Protein AF-A0A6B3IDP8-F1 (afdb_monomer)

Structure (mmCIF, N/CA/C/O backbone):
data_AF-A0A6B3IDP8-F1
#
_entry.id   AF-A0A6B3IDP8-F1
#
loop_
_atom_site.group_PDB
_atom_site.id
_atom_site.type_symbol
_atom_site.label_atom_id
_atom_site.label_alt_id
_atom_site.label_comp_id
_atom_site.label_asym_id
_atom_site.label_entity_id
_atom_site.label_seq_id
_atom_site.pdbx_PDB_ins_code
_atom_site.Cartn_x
_atom_site.Cartn_y
_atom_site.Cartn_z
_atom_site.occupancy
_atom_site.B_iso_or_equiv
_atom_site.auth_seq_id
_atom_site.auth_comp_id
_atom_site.auth_asym_id
_atom_site.auth_atom_id
_atom_site.pdbx_PDB_model_num
ATOM 1 N N . GLN A 1 1 ? -15.099 1.887 11.305 1.00 82.56 1 GLN A N 1
ATOM 2 C CA . GLN A 1 1 ? -13.640 1.649 11.287 1.00 82.56 1 GLN A CA 1
ATOM 3 C C . GLN A 1 1 ? -13.262 1.304 9.854 1.00 82.56 1 GLN A C 1
ATOM 5 O O . GLN A 1 1 ? -14.059 0.630 9.212 1.00 82.56 1 GLN A O 1
ATOM 10 N N . ILE A 1 2 ? -12.144 1.820 9.341 1.00 94.25 2 ILE A N 1
ATOM 11 C CA . ILE A 1 2 ? -11.685 1.592 7.959 1.00 94.25 2 ILE A CA 1
ATOM 12 C C . ILE A 1 2 ? -10.534 0.573 8.029 1.00 94.25 2 ILE A C 1
ATOM 14 O O . ILE A 1 2 ? -9.480 0.935 8.551 1.00 94.25 2 ILE A O 1
ATOM 18 N N . PRO A 1 3 ? -10.739 -0.686 7.594 1.00 93.38 3 PRO A N 1
ATOM 19 C CA . PRO A 1 3 ? -9.737 -1.748 7.729 1.00 93.38 3 PRO A CA 1
ATOM 20 C C . PRO A 1 3 ? -8.741 -1.810 6.560 1.00 93.38 3 PRO A C 1
ATOM 22 O O . PRO A 1 3 ? -7.737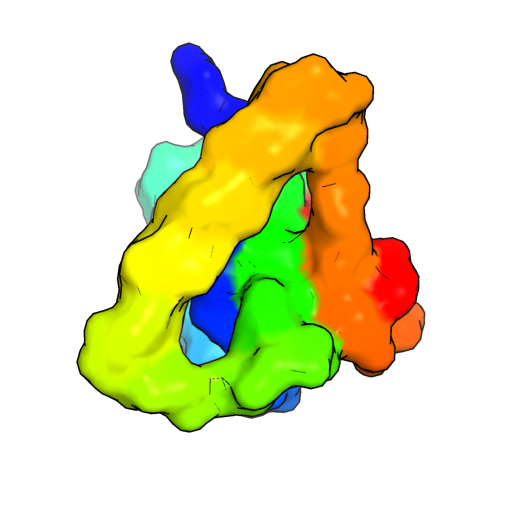 -2.505 6.663 1.00 93.38 3 PRO A O 1
ATOM 25 N N . TYR A 1 4 ? -9.030 -1.115 5.456 1.00 97.06 4 TYR A N 1
ATOM 26 C CA . TYR A 1 4 ? -8.262 -1.188 4.218 1.00 97.06 4 TYR A CA 1
ATOM 27 C C . TYR A 1 4 ? -8.232 0.165 3.496 1.00 97.06 4 TYR A C 1
ATOM 29 O O . TYR A 1 4 ? -9.241 0.880 3.476 1.00 97.06 4 TYR A O 1
ATOM 37 N N . VAL A 1 5 ? -7.098 0.485 2.871 1.00 96.56 5 VAL A N 1
ATOM 38 C CA . VAL A 1 5 ? -6.917 1.621 1.959 1.00 96.56 5 VAL A CA 1
ATOM 39 C C . VAL A 1 5 ? -6.261 1.139 0.663 1.00 96.56 5 VAL A C 1
ATOM 41 O O . VAL A 1 5 ? -5.246 0.457 0.683 1.00 96.56 5 VAL A O 1
ATOM 44 N N . ASN A 1 6 ? -6.814 1.545 -0.480 1.00 95.62 6 ASN A N 1
ATOM 45 C CA . ASN A 1 6 ? -6.104 1.459 -1.755 1.00 95.62 6 ASN A CA 1
ATOM 46 C C . ASN A 1 6 ? -5.074 2.597 -1.815 1.00 95.62 6 ASN A C 1
ATOM 48 O O . ASN A 1 6 ? -5.465 3.752 -2.011 1.00 95.62 6 ASN A O 1
ATOM 52 N N . GLY A 1 7 ? -3.802 2.268 -1.603 1.00 93.81 7 GLY A N 1
ATOM 53 C CA . GLY A 1 7 ? 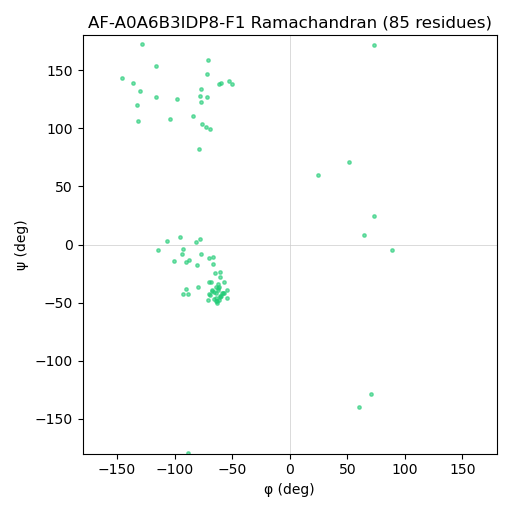-2.688 3.209 -1.517 1.00 93.81 7 GLY A CA 1
ATOM 54 C C . GLY A 1 7 ? -2.029 3.524 -2.859 1.00 93.81 7 GLY A C 1
ATOM 55 O O . GLY A 1 7 ? -2.443 3.026 -3.909 1.00 93.81 7 GLY A O 1
ATOM 56 N N . GLY A 1 8 ? -1.002 4.372 -2.801 1.00 87.06 8 GLY A N 1
ATOM 57 C CA . GLY A 1 8 ? -0.167 4.74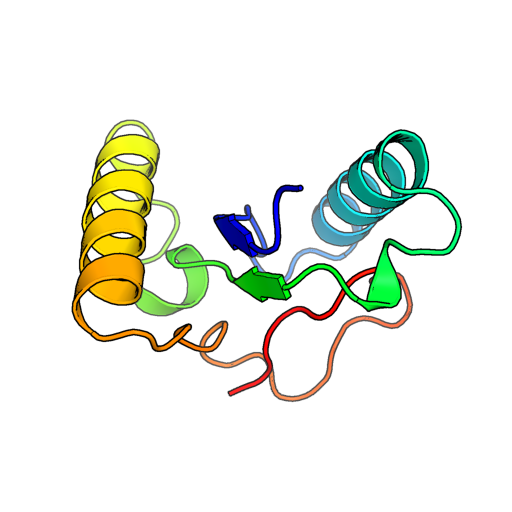2 -3.950 1.00 87.06 8 GLY A CA 1
ATOM 58 C C . GLY A 1 8 ? 1.013 3.791 -4.154 1.00 87.06 8 GLY A C 1
ATOM 59 O O . GLY A 1 8 ? 1.268 3.374 -5.276 1.00 87.06 8 GLY A O 1
ATOM 60 N N . GLY A 1 9 ? 1.693 3.391 -3.069 1.00 75.12 9 GLY A N 1
ATOM 61 C CA . GLY A 1 9 ? 2.694 2.310 -3.006 1.00 75.12 9 GLY A CA 1
ATOM 62 C C . GLY A 1 9 ? 3.429 1.938 -4.306 1.00 75.12 9 GLY A C 1
ATOM 63 O O . GLY A 1 9 ? 3.343 0.796 -4.740 1.00 75.12 9 GLY A O 1
ATOM 64 N N . GLU A 1 10 ? 4.152 2.874 -4.928 1.00 79.12 10 GLU A N 1
ATOM 65 C CA . GLU A 1 10 ? 4.832 2.660 -6.223 1.00 79.12 10 GLU A CA 1
ATOM 66 C C . GLU A 1 10 ? 6.315 2.244 -6.094 1.00 79.12 10 GLU A C 1
ATOM 68 O O . GLU A 1 10 ? 7.043 2.157 -7.080 1.00 79.12 10 GLU A O 1
ATOM 73 N N . GLY A 1 11 ? 6.783 1.987 -4.866 1.00 81.88 11 GLY A N 1
ATOM 74 C CA . GLY A 1 11 ? 8.152 1.541 -4.570 1.00 81.88 11 GLY A CA 1
ATOM 75 C C . GLY A 1 11 ? 9.175 2.662 -4.341 1.00 81.88 11 GLY A C 1
ATOM 76 O O . GLY A 1 11 ? 10.309 2.389 -3.946 1.00 81.88 11 GLY A O 1
ATOM 77 N N . ASP A 1 12 ? 8.791 3.927 -4.517 1.00 89.25 12 ASP A N 1
ATOM 78 C CA . ASP A 1 12 ? 9.643 5.071 -4.190 1.00 89.25 12 ASP A CA 1
ATOM 79 C C . ASP A 1 12 ? 9.687 5.344 -2.672 1.00 89.25 12 ASP A C 1
ATOM 81 O O . ASP A 1 12 ? 8.669 5.380 -1.967 1.00 89.25 12 ASP A O 1
ATOM 85 N N . ALA A 1 13 ? 10.895 5.557 -2.146 1.00 88.62 13 ALA A N 1
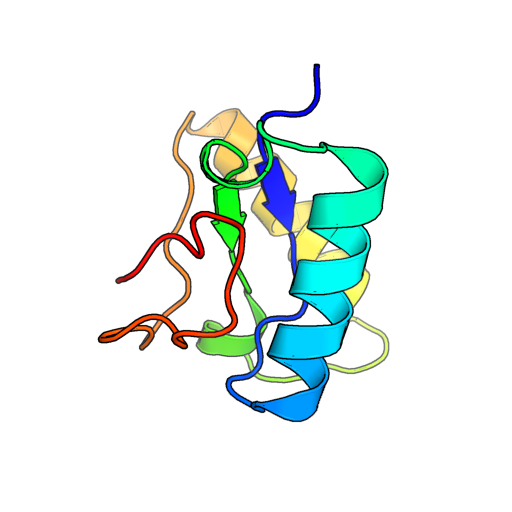ATOM 86 C CA . ALA A 1 13 ? 11.124 5.712 -0.711 1.00 88.62 13 ALA A CA 1
ATOM 87 C C . ALA A 1 13 ? 10.575 7.030 -0.135 1.00 88.62 13 ALA A C 1
ATOM 89 O O . ALA A 1 13 ? 10.175 7.067 1.036 1.00 88.62 13 ALA A O 1
ATOM 90 N N . LEU A 1 14 ? 10.563 8.115 -0.918 1.00 92.88 14 LEU A N 1
ATOM 91 C CA . LEU A 1 14 ? 10.014 9.401 -0.496 1.00 92.88 14 LEU A CA 1
ATOM 92 C C . LEU A 1 14 ? 8.490 9.315 -0.415 1.00 92.88 14 LEU A C 1
ATOM 94 O O . LEU A 1 14 ? 7.921 9.692 0.612 1.00 92.88 14 LEU A O 1
ATOM 98 N N . PHE A 1 15 ? 7.840 8.769 -1.443 1.00 91.94 15 PHE A N 1
ATOM 99 C CA . PHE A 1 15 ? 6.386 8.610 -1.451 1.00 91.94 15 PHE A CA 1
ATOM 100 C C . PHE A 1 15 ? 5.907 7.648 -0.364 1.00 91.94 15 PHE A C 1
ATOM 102 O O . PHE A 1 15 ? 4.993 7.995 0.386 1.00 91.94 15 PHE A O 1
ATOM 109 N N . THR A 1 16 ? 6.604 6.524 -0.160 1.00 92.88 16 THR A N 1
ATOM 110 C CA . THR A 1 16 ? 6.293 5.590 0.939 1.00 92.88 16 THR A CA 1
ATOM 111 C C . THR A 1 16 ? 6.349 6.288 2.299 1.00 92.88 16 THR A C 1
ATOM 113 O O . THR A 1 16 ? 5.476 6.086 3.142 1.00 92.88 16 THR A O 1
ATOM 116 N N . ARG A 1 17 ? 7.346 7.155 2.529 1.00 95.06 17 ARG A N 1
ATOM 117 C CA . ARG A 1 17 ? 7.455 7.925 3.778 1.00 95.06 17 ARG A CA 1
ATOM 118 C C . ARG A 1 17 ? 6.305 8.920 3.944 1.00 95.06 17 ARG A C 1
ATOM 120 O O . ARG A 1 17 ? 5.808 9.081 5.057 1.00 95.06 17 ARG A O 1
ATOM 127 N N . ILE A 1 18 ? 5.901 9.601 2.872 1.00 95.88 18 ILE A N 1
ATOM 128 C CA . ILE A 1 18 ? 4.786 10.559 2.900 1.00 95.88 18 ILE A CA 1
ATOM 129 C C . ILE A 1 18 ? 3.481 9.838 3.251 1.00 95.88 18 ILE A C 1
ATOM 131 O O . ILE A 1 18 ? 2.795 10.258 4.184 1.00 95.88 18 ILE A O 1
ATOM 135 N N . GLU A 1 19 ? 3.175 8.736 2.566 1.00 95.69 19 GLU A N 1
ATOM 136 C CA . GLU A 1 19 ? 1.977 7.927 2.815 1.00 95.69 19 GLU A CA 1
ATOM 137 C C . GLU A 1 19 ? 1.976 7.368 4.243 1.00 95.69 19 GLU A C 1
ATOM 139 O O . GLU A 1 19 ? 1.002 7.518 4.977 1.00 95.69 19 GLU A O 1
ATOM 144 N N . SER A 1 20 ? 3.115 6.845 4.698 1.00 95.25 20 SER A N 1
ATOM 145 C CA . SER A 1 20 ? 3.279 6.308 6.054 1.00 95.25 20 SER A CA 1
ATOM 146 C C . SER A 1 20 ? 3.085 7.361 7.143 1.00 95.25 20 SER A C 1
ATOM 148 O O . SER A 1 20 ? 2.460 7.095 8.172 1.00 95.25 20 SER A O 1
ATOM 150 N N . ASN A 1 21 ? 3.577 8.582 6.929 1.00 96.06 21 ASN A N 1
ATOM 151 C CA . ASN A 1 21 ? 3.349 9.687 7.856 1.00 96.06 21 ASN A CA 1
ATOM 152 C C . ASN A 1 21 ? 1.875 10.110 7.873 1.00 96.06 21 ASN A C 1
ATOM 154 O O . ASN A 1 21 ? 1.337 10.379 8.946 1.00 96.06 21 ASN A O 1
ATOM 158 N N . ALA A 1 22 ? 1.216 10.147 6.711 1.00 96.44 22 ALA A N 1
ATOM 159 C CA . ALA A 1 22 ? -0.204 10.473 6.612 1.00 96.44 22 ALA A CA 1
ATOM 160 C C . ALA A 1 22 ? -1.069 9.425 7.328 1.00 96.44 22 ALA A C 1
ATOM 162 O O . ALA A 1 22 ? -1.922 9.777 8.145 1.00 96.44 22 ALA A O 1
ATOM 163 N N . VAL A 1 23 ? -0.793 8.139 7.101 1.00 95.94 23 VAL A N 1
ATOM 164 C CA . VAL A 1 23 ? -1.467 7.033 7.789 1.00 95.94 23 VAL A CA 1
ATOM 165 C C . VAL A 1 23 ? -1.215 7.100 9.295 1.00 95.94 23 VAL A C 1
ATOM 167 O O . VAL A 1 23 ? -2.167 7.058 10.069 1.00 95.94 23 VAL A O 1
ATOM 170 N N . ARG A 1 24 ? 0.034 7.291 9.738 1.00 95.81 24 ARG A N 1
ATOM 171 C CA . ARG A 1 24 ? 0.375 7.418 11.167 1.00 95.81 24 ARG A CA 1
ATOM 172 C C . ARG A 1 24 ? -0.316 8.620 11.820 1.00 95.81 24 ARG A C 1
ATOM 174 O O . ARG A 1 24 ? -0.740 8.510 12.966 1.00 95.81 24 ARG A O 1
ATOM 181 N N . ALA A 1 25 ? -0.474 9.740 11.114 1.00 97.25 25 ALA A N 1
ATOM 182 C CA . ALA A 1 25 ? -1.179 10.917 11.626 1.00 97.25 25 ALA A CA 1
ATOM 183 C C . ALA A 1 25 ? -2.692 10.688 11.801 1.00 97.25 25 ALA A C 1
ATOM 185 O O . ALA A 1 25 ? -3.292 11.261 12.707 1.00 97.25 25 ALA A O 1
ATOM 186 N N . LEU A 1 26 ? -3.302 9.853 10.953 1.00 95.62 26 LEU A N 1
ATOM 187 C CA . LEU A 1 26 ? -4.741 9.569 10.966 1.00 95.62 26 LEU A CA 1
ATOM 188 C C . LEU A 1 26 ? -5.117 8.374 11.865 1.00 95.62 26 LEU A C 1
ATOM 190 O O . LEU A 1 26 ? -6.137 8.427 12.548 1.00 95.62 26 LEU A O 1
ATOM 194 N N . TRP A 1 27 ? -4.301 7.315 11.888 1.00 95.06 27 TRP A N 1
ATOM 195 C CA . TRP A 1 27 ? -4.548 6.079 12.652 1.00 95.06 27 TRP A CA 1
ATOM 196 C C . TRP A 1 27 ? -3.777 5.991 13.976 1.00 95.06 27 TRP A C 1
ATOM 198 O O . TRP A 1 27 ? -4.096 5.144 14.813 1.00 95.06 27 TRP A O 1
ATOM 208 N N . GLY A 1 28 ? -2.767 6.836 14.192 1.00 94.50 28 GLY A N 1
ATOM 209 C CA . GLY A 1 28 ? -1.919 6.773 15.382 1.00 94.50 28 GLY A CA 1
ATOM 210 C C . GLY A 1 28 ? -1.185 5.434 15.498 1.00 94.50 28 GLY A C 1
ATOM 211 O O . GLY A 1 28 ? -0.718 4.867 14.507 1.00 94.50 28 GLY A O 1
ATOM 212 N N . GLU A 1 29 ? -1.089 4.908 16.718 1.00 91.62 29 GLU A N 1
ATOM 213 C CA . GLU A 1 29 ? -0.412 3.634 17.015 1.00 91.62 29 GLU A CA 1
ATOM 214 C C . GLU A 1 29 ? -1.038 2.428 16.298 1.00 91.62 29 GLU A C 1
ATOM 216 O O . GLU A 1 29 ? -0.340 1.464 16.011 1.00 91.62 29 GLU A O 1
ATOM 221 N N . ASN A 1 30 ? -2.315 2.506 15.913 1.00 92.50 30 ASN A N 1
ATOM 222 C CA . ASN A 1 30 ? -3.006 1.422 15.207 1.00 92.50 30 ASN A CA 1
ATOM 223 C C . AS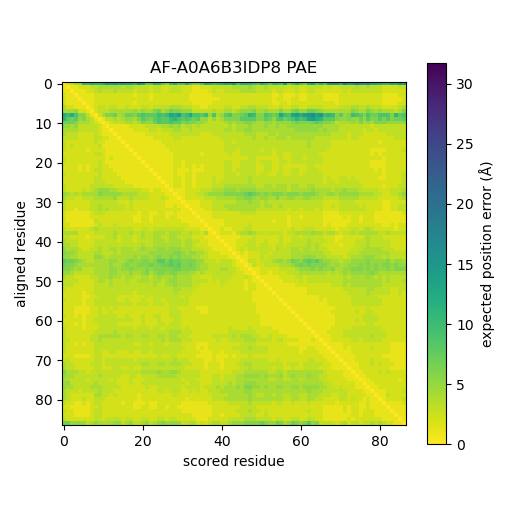N A 1 30 ? -2.719 1.382 13.697 1.00 92.50 30 ASN A C 1
ATOM 225 O O . ASN A 1 30 ? -3.300 0.557 12.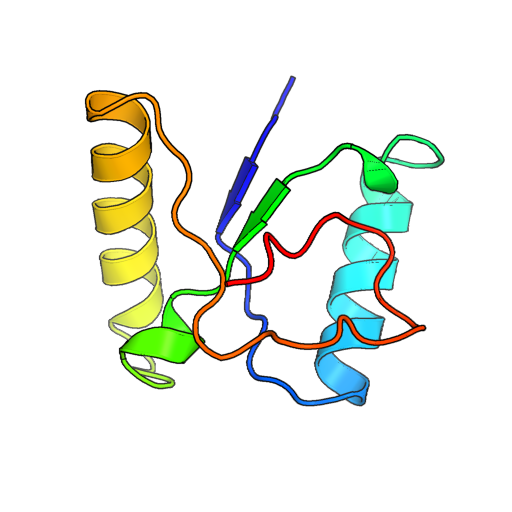995 1.00 92.50 30 ASN A O 1
ATOM 229 N N . SER A 1 31 ? -1.861 2.266 13.181 1.00 95.56 31 SER A N 1
ATOM 230 C CA . SER A 1 31 ? -1.511 2.303 11.751 1.00 95.56 31 SER A CA 1
ATOM 231 C C . SER A 1 31 ? -0.938 0.983 11.237 1.00 95.56 31 SER A C 1
ATOM 233 O O . SER A 1 31 ? -1.235 0.608 10.112 1.00 95.56 31 SER A O 1
ATOM 235 N N . GLU A 1 32 ? -0.222 0.235 12.076 1.00 94.38 32 GLU A N 1
ATOM 236 C CA . GLU A 1 32 ? 0.380 -1.061 11.721 1.00 94.38 32 GLU A CA 1
ATOM 237 C C . GLU A 1 32 ? -0.658 -2.159 11.446 1.00 94.38 32 GLU A C 1
ATOM 239 O O . GLU A 1 32 ? -0.334 -3.170 10.838 1.00 94.38 32 GLU A O 1
ATOM 244 N N . GLN A 1 33 ? -1.909 -1.961 11.874 1.00 94.75 33 GLN A N 1
ATOM 245 C CA . GLN A 1 33 ? -3.020 -2.879 11.603 1.00 94.75 33 GLN A CA 1
ATOM 246 C C . GLN A 1 33 ? -3.810 -2.491 10.345 1.00 94.75 33 GLN A C 1
ATOM 248 O O . GLN A 1 33 ? -4.714 -3.224 9.944 1.00 94.75 33 GLN A O 1
ATOM 253 N N . LEU A 1 34 ? -3.536 -1.321 9.756 1.00 97.06 34 LEU A N 1
ATOM 254 C CA . LEU A 1 34 ? -4.197 -0.893 8.531 1.00 97.06 34 LEU A CA 1
ATOM 255 C C . LEU A 1 34 ? -3.584 -1.638 7.347 1.00 97.06 34 LEU A C 1
ATOM 257 O O . LEU A 1 34 ? -2.386 -1.519 7.098 1.00 97.06 34 LEU A O 1
ATOM 261 N N . LEU A 1 35 ? -4.429 -2.343 6.598 1.00 97.12 35 LEU A N 1
ATOM 262 C CA . LEU A 1 35 ? -4.035 -2.942 5.330 1.00 97.12 35 LEU A CA 1
ATOM 263 C C . LEU A 1 35 ? -4.003 -1.861 4.251 1.00 97.12 35 LEU A C 1
ATOM 265 O O . LEU A 1 35 ? -4.989 -1.143 4.051 1.00 97.12 35 LEU A O 1
ATOM 269 N N . VAL A 1 36 ? -2.895 -1.763 3.531 1.00 96.31 36 VAL A N 1
ATOM 270 C CA . VAL A 1 36 ? -2.751 -0.865 2.388 1.00 96.31 36 VAL A CA 1
ATOM 271 C C . VAL A 1 36 ? -2.130 -1.643 1.243 1.00 96.31 36 VAL A C 1
ATOM 273 O O . VAL A 1 36 ? -1.017 -2.126 1.379 1.00 96.31 36 VAL A O 1
ATOM 276 N N . SER A 1 37 ? -2.815 -1.751 0.107 1.00 95.81 37 SER A N 1
ATOM 277 C CA . SER A 1 37 ? -2.212 -2.318 -1.105 1.00 95.81 37 SER A CA 1
ATOM 278 C C . SER A 1 37 ? -2.123 -1.276 -2.215 1.00 95.81 37 SER A C 1
ATOM 280 O O . SER A 1 37 ? -2.933 -0.345 -2.243 1.00 95.81 37 SER A O 1
ATOM 282 N N . SER A 1 38 ? -1.162 -1.432 -3.131 1.00 94.00 38 SER A N 1
ATOM 283 C CA . SER A 1 38 ? -1.088 -0.626 -4.357 1.00 94.00 38 SER A CA 1
ATOM 284 C C . SER A 1 38 ? -1.252 -1.458 -5.623 1.00 94.00 38 SER A C 1
ATOM 286 O O . SER A 1 38 ? -0.536 -2.421 -5.893 1.00 94.00 38 SER A O 1
ATOM 288 N N . GLN A 1 39 ? -2.193 -1.012 -6.447 1.00 90.12 39 GLN A N 1
ATOM 289 C CA . GLN A 1 39 ? -2.610 -1.676 -7.672 1.00 90.12 39 GLN A CA 1
ATOM 290 C C . GLN A 1 39 ? -1.761 -1.177 -8.848 1.00 90.12 39 GLN A C 1
ATOM 292 O O . GLN A 1 39 ? -1.687 -1.820 -9.897 1.00 90.12 39 GLN A O 1
ATOM 297 N N . GLU A 1 40 ? -1.054 -0.063 -8.646 1.00 91.62 40 GLU A N 1
ATOM 298 C CA . GLU A 1 40 ? -0.002 0.426 -9.534 1.00 91.62 40 GLU A CA 1
ATOM 299 C C . GLU A 1 40 ? 1.136 -0.588 -9.648 1.00 91.62 40 GLU A C 1
ATOM 301 O O . GLU A 1 40 ? 1.761 -0.692 -10.698 1.00 91.62 40 GLU A O 1
ATOM 306 N N . ALA A 1 41 ? 1.344 -1.411 -8.620 1.00 91.25 41 ALA A N 1
ATOM 307 C CA . ALA A 1 41 ? 2.333 -2.477 -8.650 1.00 91.25 41 ALA A CA 1
ATOM 308 C C . ALA A 1 41 ? 2.018 -3.579 -9.688 1.00 91.25 41 ALA A C 1
ATOM 310 O O . ALA A 1 41 ? 2.927 -4.242 -10.185 1.00 91.25 41 ALA A O 1
ATOM 311 N N . CYS A 1 42 ? 0.742 -3.745 -10.061 1.00 90.94 42 CYS A N 1
ATOM 312 C CA . CYS A 1 42 ? 0.304 -4.668 -11.114 1.00 90.94 42 CYS A CA 1
ATOM 313 C C . CYS A 1 42 ? 0.215 -3.996 -12.490 1.00 90.94 42 CYS A C 1
ATOM 315 O O . CYS A 1 42 ? 0.575 -4.595 -13.503 1.00 90.94 42 CYS A O 1
ATOM 317 N N . PHE A 1 43 ? -0.330 -2.776 -12.539 1.00 89.88 43 PHE A N 1
ATOM 318 C CA . PHE A 1 43 ? -0.773 -2.138 -13.788 1.00 89.88 43 PHE A CA 1
ATOM 319 C C . PHE A 1 43 ? 0.032 -0.890 -14.178 1.00 89.88 43 PHE A C 1
ATOM 321 O O . PHE A 1 43 ? -0.183 -0.333 -15.255 1.00 89.88 43 PHE A O 1
ATOM 328 N N . GLY A 1 44 ? 0.956 -0.453 -13.324 1.00 88.69 44 GLY A N 1
ATOM 329 C CA . GLY A 1 44 ? 1.679 0.808 -13.446 1.00 88.69 44 GLY A CA 1
ATOM 330 C C . GLY A 1 44 ? 0.823 2.038 -13.126 1.00 88.69 44 GLY A C 1
ATOM 331 O O . GLY A 1 44 ? -0.405 1.968 -12.989 1.00 88.69 44 GLY A O 1
ATOM 332 N N . HIS A 1 45 ? 1.484 3.197 -13.053 1.00 90.06 45 HIS A N 1
ATOM 333 C CA . HIS A 1 45 ? 0.810 4.473 -12.836 1.00 90.06 45 HIS A CA 1
ATOM 334 C C . HIS A 1 45 ? -0.014 4.866 -14.064 1.00 90.06 45 HIS A C 1
ATOM 336 O O . HIS A 1 45 ? 0.492 5.392 -15.058 1.00 90.06 45 HIS A O 1
ATOM 342 N N . SER A 1 46 ? -1.318 4.603 -14.000 1.00 88.19 46 SER A N 1
ATOM 343 C CA . SER A 1 46 ? -2.223 4.834 -15.129 1.00 88.19 46 SER A CA 1
ATOM 344 C C . SER A 1 46 ? -2.590 6.313 -15.320 1.00 88.19 46 SER A C 1
ATOM 346 O O . SER A 1 46 ? -3.211 6.659 -16.322 1.00 88.19 46 SER A O 1
ATOM 348 N N . GLY A 1 47 ? -2.223 7.207 -14.393 1.00 89.75 47 GLY A N 1
ATOM 349 C CA . GLY A 1 47 ? -2.616 8.616 -14.423 1.00 89.75 47 GLY A CA 1
ATOM 350 C C . GLY A 1 47 ? -4.108 8.794 -14.129 1.00 89.75 47 GLY A C 1
ATOM 351 O O . GLY A 1 47 ? -4.620 8.268 -13.145 1.00 89.75 47 GLY A O 1
ATOM 352 N N . ALA A 1 48 ? -4.838 9.523 -14.979 1.00 90.12 48 ALA A N 1
ATOM 353 C CA . ALA A 1 48 ? -6.245 9.866 -14.725 1.00 90.12 48 ALA A CA 1
ATOM 354 C C . ALA A 1 48 ? -7.183 8.663 -14.432 1.00 90.12 48 ALA A C 1
ATOM 356 O O . ALA A 1 48 ? -8.030 8.785 -13.546 1.00 90.12 48 ALA A O 1
ATOM 357 N N . PRO A 1 49 ? -7.057 7.493 -15.094 1.00 91.62 49 PRO A N 1
ATOM 358 C CA . PRO A 1 49 ? -7.859 6.305 -14.788 1.00 91.62 49 PRO A CA 1
ATOM 359 C C . PRO A 1 49 ? -7.544 5.608 -13.458 1.00 91.62 49 PRO A C 1
ATOM 361 O O . PRO A 1 49 ? -8.321 4.743 -13.053 1.00 91.62 49 PRO A O 1
ATOM 364 N N . LEU A 1 50 ? -6.441 5.945 -12.781 1.00 90.69 50 LEU A N 1
ATOM 365 C CA . LEU A 1 50 ? -5.964 5.222 -11.598 1.00 90.69 50 LEU A CA 1
ATOM 366 C C . LEU A 1 50 ? -7.040 5.098 -10.509 1.00 90.69 50 LEU A C 1
ATOM 368 O O . LEU A 1 50 ? -7.287 4.004 -10.004 1.00 90.69 50 LEU A O 1
ATOM 372 N N . GLY A 1 51 ? -7.739 6.193 -10.199 1.00 90.50 51 GLY A N 1
ATOM 373 C CA . GLY A 1 51 ? -8.795 6.183 -9.184 1.00 90.50 51 GLY A CA 1
ATOM 374 C C . GLY A 1 51 ? -9.968 5.260 -9.540 1.00 90.50 51 GLY A C 1
ATOM 375 O O . GLY A 1 51 ? -10.532 4.611 -8.657 1.00 90.50 51 GLY A O 1
ATOM 376 N N . ASN A 1 52 ? -10.304 5.135 -10.829 1.00 94.25 52 ASN A N 1
ATOM 377 C CA . ASN A 1 52 ? -11.374 4.243 -11.284 1.00 94.25 52 ASN A CA 1
ATOM 378 C C . ASN A 1 52 ? -10.967 2.773 -11.125 1.00 94.25 52 ASN A C 1
ATOM 380 O O . ASN A 1 52 ? -11.769 1.965 -10.659 1.00 94.25 52 ASN A O 1
ATOM 384 N N . LEU A 1 53 ? -9.720 2.438 -11.476 1.00 93.25 53 LEU A N 1
ATOM 385 C CA . LEU A 1 53 ? -9.171 1.091 -11.312 1.00 93.25 53 LEU A CA 1
ATOM 386 C C . LEU A 1 53 ? -9.093 0.699 -9.834 1.00 93.25 53 LEU A C 1
ATOM 388 O O . LEU A 1 53 ? -9.603 -0.356 -9.459 1.00 93.25 53 LEU A O 1
ATOM 392 N N . GLY A 1 54 ? -8.545 1.574 -8.985 1.00 94.31 54 GLY A N 1
ATOM 393 C CA . GLY A 1 54 ? -8.477 1.349 -7.540 1.00 94.31 54 GLY A CA 1
ATOM 394 C C . GLY A 1 54 ? -9.862 1.161 -6.915 1.00 94.31 54 GLY A C 1
ATOM 395 O O . GLY A 1 54 ? -10.069 0.241 -6.123 1.00 94.31 54 GLY A O 1
ATOM 396 N N . THR A 1 55 ? -10.850 1.959 -7.335 1.00 95.69 55 THR A N 1
ATOM 397 C CA . THR A 1 55 ? -12.242 1.813 -6.874 1.00 95.69 55 THR A CA 1
ATOM 398 C C . THR A 1 55 ? -12.841 0.472 -7.296 1.00 95.69 55 THR A C 1
ATOM 400 O O . THR A 1 55 ? -13.404 -0.239 -6.464 1.00 95.69 55 THR A O 1
ATOM 403 N N . ALA A 1 56 ? -12.710 0.099 -8.572 1.00 96.12 56 ALA A N 1
ATOM 404 C CA . ALA A 1 56 ? -13.245 -1.159 -9.085 1.00 96.12 56 ALA A CA 1
ATOM 405 C C . ALA A 1 56 ? -12.627 -2.374 -8.375 1.00 96.12 56 ALA A C 1
ATOM 407 O O . ALA A 1 56 ? -13.353 -3.268 -7.944 1.00 96.12 56 ALA A O 1
ATOM 408 N N . LEU A 1 57 ? -11.305 -2.378 -8.191 1.00 95.12 57 LEU A N 1
ATOM 409 C CA . LEU A 1 57 ? -10.589 -3.458 -7.511 1.00 95.12 57 LEU A CA 1
ATOM 410 C C . LEU A 1 57 ? -10.937 -3.522 -6.023 1.00 95.12 57 LEU A C 1
ATOM 412 O O . LEU A 1 57 ? -11.154 -4.611 -5.503 1.00 95.12 57 LEU A O 1
ATOM 416 N N . THR A 1 58 ? -11.092 -2.376 -5.356 1.00 97.00 58 THR A N 1
ATOM 417 C CA . THR A 1 58 ? -11.564 -2.328 -3.962 1.00 97.00 58 THR A CA 1
ATOM 418 C C . THR A 1 58 ? -12.947 -2.961 -3.821 1.00 97.00 58 THR A C 1
ATOM 420 O O . THR A 1 58 ? -13.162 -3.780 -2.931 1.00 97.00 58 THR A O 1
ATOM 423 N N . LEU A 1 59 ? -13.876 -2.656 -4.733 1.00 97.88 59 LEU A N 1
ATOM 424 C CA . LEU A 1 59 ? -15.202 -3.281 -4.743 1.00 97.88 59 LEU A CA 1
ATOM 425 C C . LEU A 1 59 ? -15.136 -4.791 -5.010 1.00 97.88 59 LEU A C 1
ATOM 427 O O . LEU A 1 59 ? -15.909 -5.545 -4.421 1.00 97.88 59 LEU A O 1
ATOM 431 N N . MET A 1 60 ? -14.221 -5.243 -5.871 1.00 97.56 60 MET A N 1
ATOM 432 C CA . MET A 1 60 ? -14.003 -6.673 -6.101 1.00 97.56 60 MET A CA 1
ATOM 433 C C . MET A 1 60 ? -13.458 -7.369 -4.852 1.00 97.56 60 MET A C 1
ATOM 435 O O . MET A 1 60 ? -14.027 -8.372 -4.443 1.00 97.56 60 MET A O 1
ATOM 439 N N . MET A 1 61 ? -12.444 -6.808 -4.192 1.00 97.25 61 MET A N 1
ATOM 440 C CA . MET A 1 61 ? -11.903 -7.338 -2.932 1.00 97.25 61 MET A CA 1
ATOM 441 C C . MET A 1 61 ? -12.970 -7.423 -1.837 1.00 97.25 61 MET A C 1
ATOM 443 O O . MET A 1 61 ? -13.085 -8.434 -1.151 1.00 97.25 61 MET A O 1
ATOM 447 N N . MET A 1 62 ? -13.831 -6.407 -1.726 1.00 97.25 62 MET A N 1
ATOM 448 C CA . MET A 1 62 ? -14.977 -6.448 -0.811 1.00 97.25 62 MET A CA 1
ATOM 449 C C . MET A 1 62 ? -15.970 -7.564 -1.154 1.00 97.25 62 MET A C 1
ATOM 451 O O . MET A 1 62 ? -16.546 -8.162 -0.249 1.00 97.25 62 MET A O 1
ATOM 455 N N . ARG A 1 63 ? -16.197 -7.828 -2.447 1.00 98.38 63 ARG A N 1
ATOM 456 C CA . ARG A 1 63 ? -17.098 -8.891 -2.909 1.00 98.38 63 ARG A CA 1
ATOM 457 C C . ARG A 1 63 ? -16.538 -10.279 -2.609 1.00 98.38 63 ARG A C 1
ATOM 459 O O . ARG A 1 63 ? -17.301 -11.139 -2.184 1.00 98.38 63 ARG A O 1
ATOM 466 N N . GLU A 1 64 ? -15.246 -10.487 -2.843 1.00 97.81 64 GLU A N 1
ATOM 467 C CA . GLU A 1 64 ? -14.580 -11.774 -2.601 1.00 97.81 64 GLU A CA 1
ATOM 468 C C . GLU A 1 64 ? -14.215 -11.979 -1.119 1.00 97.81 64 GLU A C 1
ATOM 470 O O . GLU A 1 64 ? -14.001 -13.106 -0.684 1.00 97.81 64 GLU A O 1
ATOM 475 N N . GLY A 1 65 ? -14.187 -10.907 -0.321 1.00 96.81 65 GLY A N 1
ATOM 476 C CA . GLY A 1 65 ? -13.789 -10.961 1.086 1.00 96.81 65 GLY A CA 1
ATOM 477 C C . GLY A 1 65 ? -12.284 -11.163 1.282 1.00 96.81 65 GLY A C 1
ATOM 478 O O . GLY A 1 65 ? -11.871 -11.673 2.320 1.00 96.81 65 GLY A O 1
ATOM 479 N N . GLU A 1 66 ? -11.473 -10.769 0.300 1.00 96.19 66 GLU A N 1
ATOM 480 C CA . GLU A 1 66 ? -10.026 -10.985 0.265 1.00 96.19 66 GLU A CA 1
ATOM 481 C C . GLU A 1 66 ? -9.311 -9.714 -0.206 1.00 96.19 66 GLU A C 1
ATOM 483 O O . GLU A 1 66 ? -9.786 -9.038 -1.117 1.00 96.19 66 GLU A O 1
ATOM 488 N N . VAL A 1 67 ? -8.178 -9.381 0.420 1.00 96.81 67 VAL A N 1
ATOM 489 C CA . VAL A 1 67 ? -7.326 -8.249 0.025 1.00 96.81 67 VAL A CA 1
ATOM 490 C C . VAL A 1 67 ? -6.178 -8.774 -0.828 1.00 96.81 67 VAL A C 1
ATOM 492 O O . VAL A 1 67 ? -5.449 -9.668 -0.406 1.00 96.81 67 VAL A O 1
ATOM 495 N N . CYS A 1 68 ? -6.012 -8.215 -2.025 1.00 95.12 68 CYS A N 1
ATOM 496 C CA . CYS A 1 68 ? -4.888 -8.542 -2.892 1.00 95.12 68 CYS A CA 1
ATOM 497 C C . CYS A 1 68 ? -3.579 -7.949 -2.343 1.00 95.12 68 CYS A C 1
ATOM 499 O O . CYS A 1 68 ? -3.599 -6.847 -1.789 1.00 95.12 68 CYS A O 1
ATOM 501 N N . PRO A 1 69 ? -2.438 -8.629 -2.537 1.00 95.38 69 PRO A N 1
ATOM 502 C CA . PRO A 1 69 ? -1.147 -8.083 -2.156 1.00 95.38 69 PRO A CA 1
ATOM 503 C C . PRO A 1 69 ? -0.711 -6.920 -3.058 1.00 95.38 69 PRO A C 1
ATOM 505 O O . PRO A 1 69 ? -1.154 -6.794 -4.204 1.00 95.38 69 PRO A O 1
ATOM 508 N N . THR A 1 70 ? 0.206 -6.093 -2.555 1.00 95.56 70 THR A N 1
ATOM 509 C CA . THR A 1 70 ? 0.996 -5.172 -3.380 1.00 95.56 70 THR A CA 1
ATOM 510 C C . THR A 1 70 ? 2.027 -5.978 -4.157 1.00 95.56 70 THR A C 1
ATOM 512 O O . THR A 1 70 ? 3.067 -6.333 -3.604 1.00 95.56 70 THR A O 1
ATOM 515 N N . ALA A 1 71 ? 1.742 -6.233 -5.436 1.00 94.25 71 ALA A N 1
ATOM 516 C CA . ALA A 1 71 ? 2.581 -7.064 -6.295 1.00 94.25 71 ALA A CA 1
ATOM 517 C C . ALA A 1 71 ? 4.067 -6.666 -6.255 1.00 94.25 71 ALA A C 1
ATOM 519 O O . ALA A 1 71 ? 4.418 -5.490 -6.325 1.00 94.25 71 ALA A O 1
ATOM 520 N N . ASN A 1 72 ? 4.959 -7.654 -6.220 1.00 92.38 72 ASN A N 1
ATOM 521 C CA . ASN A 1 72 ? 6.418 -7.463 -6.180 1.00 92.38 72 ASN A CA 1
ATOM 522 C C . ASN A 1 72 ? 6.938 -6.770 -4.902 1.00 92.38 72 ASN A C 1
ATOM 524 O O . ASN A 1 72 ? 8.127 -6.449 -4.817 1.00 92.38 72 ASN A O 1
ATOM 528 N N . CYS A 1 73 ? 6.094 -6.549 -3.889 1.00 93.81 73 CYS A N 1
ATOM 529 C CA . CYS A 1 73 ? 6.540 -6.109 -2.571 1.00 93.81 73 CYS A CA 1
ATOM 530 C C . CYS A 1 73 ? 7.084 -7.316 -1.795 1.00 93.81 73 CYS A C 1
ATOM 532 O O . CYS A 1 73 ? 6.383 -7.917 -0.988 1.00 93.81 73 CYS A O 1
ATOM 534 N N . GLU A 1 74 ? 8.341 -7.692 -2.040 1.00 92.75 74 GLU A N 1
ATOM 535 C CA . GLU A 1 74 ? 8.975 -8.809 -1.319 1.00 92.75 74 GLU A CA 1
ATOM 5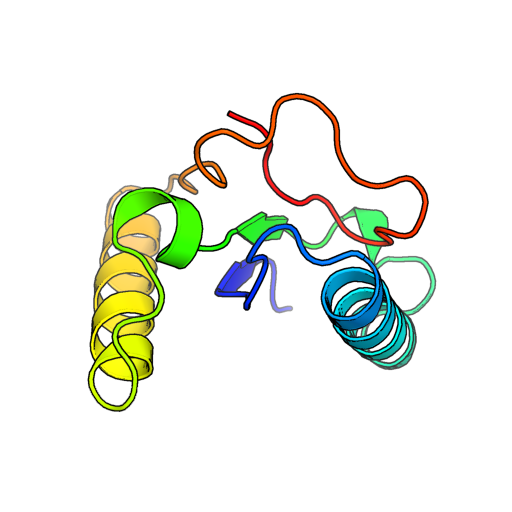36 C C . GLU A 1 74 ? 9.471 -8.398 0.071 1.00 92.75 74 GLU A C 1
ATOM 538 O O . GLU A 1 74 ? 9.438 -9.172 1.026 1.00 92.75 74 GLU A O 1
ATOM 543 N N . THR A 1 75 ? 9.979 -7.172 0.187 1.00 92.62 75 THR A N 1
ATOM 544 C CA . THR A 1 75 ? 10.508 -6.620 1.435 1.00 92.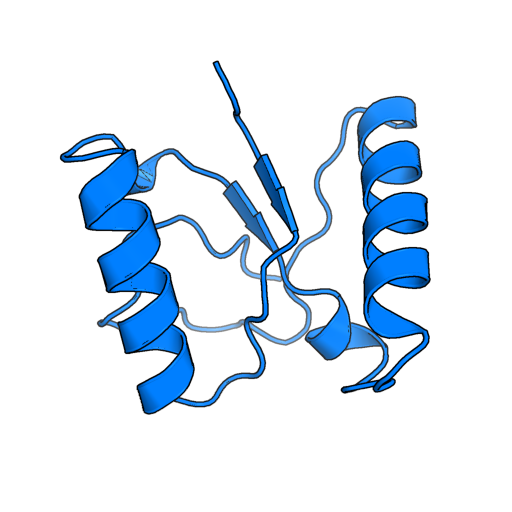62 75 THR A CA 1
ATOM 545 C C . THR A 1 75 ? 9.924 -5.230 1.647 1.00 92.62 75 THR A C 1
ATOM 547 O O . THR A 1 75 ? 10.337 -4.288 0.963 1.00 92.62 75 THR A O 1
ATOM 550 N N . PRO A 1 76 ? 8.984 -5.077 2.596 1.00 91.94 76 PRO A N 1
ATOM 551 C CA . PRO A 1 76 ? 8.456 -3.779 2.976 1.00 91.94 76 PRO A CA 1
ATOM 552 C C . PRO A 1 76 ? 9.553 -2.781 3.326 1.00 91.94 76 PRO A C 1
ATOM 554 O O . PRO A 1 76 ? 10.544 -3.101 3.985 1.00 91.94 76 PRO A O 1
ATOM 557 N N . SER A 1 77 ? 9.344 -1.537 2.910 1.00 90.50 77 SER A N 1
ATOM 558 C CA . SER A 1 77 ? 10.247 -0.448 3.252 1.00 90.50 77 SER A CA 1
ATOM 559 C C . SER A 1 77 ? 10.292 -0.239 4.772 1.00 90.50 77 SER A C 1
ATOM 561 O O . SER A 1 77 ? 9.237 -0.198 5.406 1.00 90.50 77 SER A O 1
ATOM 563 N N . PRO A 1 78 ? 11.469 -0.001 5.382 1.00 92.12 78 PRO A N 1
ATOM 564 C CA . PRO A 1 78 ? 11.584 0.213 6.828 1.00 92.12 78 PRO A CA 1
ATOM 565 C C . PRO A 1 78 ? 10.906 1.503 7.313 1.00 92.12 78 PRO A C 1
ATOM 567 O O . PRO A 1 78 ? 10.798 1.729 8.515 1.00 92.12 78 PRO A O 1
ATOM 570 N N . VAL A 1 79 ? 10.492 2.383 6.395 1.00 92.19 79 VAL A N 1
ATOM 571 C CA . VAL A 1 79 ? 9.741 3.607 6.719 1.00 92.19 79 VAL A CA 1
ATOM 572 C C . VAL A 1 79 ? 8.227 3.409 6.641 1.00 92.19 79 VAL A C 1
ATOM 574 O O . VAL A 1 79 ? 7.496 4.353 6.930 1.00 92.19 79 VAL A O 1
ATOM 577 N N . CYS A 1 80 ? 7.775 2.221 6.228 1.00 93.19 80 CYS A N 1
ATOM 578 C CA . CYS A 1 80 ? 6.369 1.864 6.140 1.00 93.19 80 CYS A CA 1
ATOM 579 C C . CYS A 1 80 ? 5.787 1.677 7.546 1.00 93.19 80 CYS A C 1
ATOM 581 O O . CYS A 1 80 ? 6.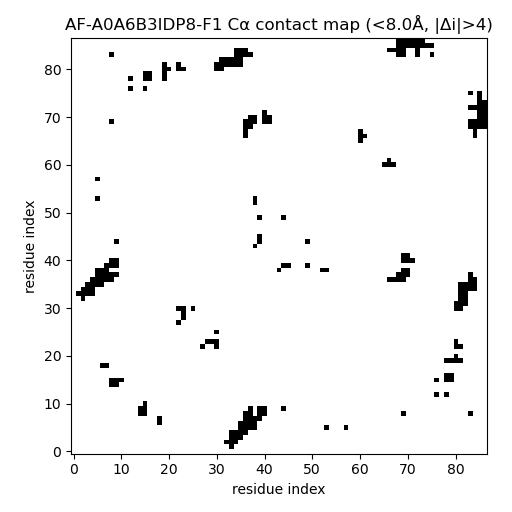350 0.956 8.365 1.00 93.19 80 CYS A O 1
ATOM 583 N N . THR A 1 81 ? 4.690 2.370 7.846 1.00 94.56 81 THR A N 1
ATOM 584 C CA . THR A 1 81 ? 4.046 2.355 9.176 1.00 94.56 81 THR A CA 1
ATOM 585 C C . THR A 1 81 ? 2.738 1.568 9.209 1.00 94.56 81 THR A C 1
ATOM 587 O O . THR A 1 81 ? 2.076 1.561 10.245 1.00 94.56 81 THR A O 1
ATOM 590 N N . PHE A 1 82 ? 2.372 0.951 8.090 1.00 95.44 82 PHE A N 1
ATOM 591 C CA . PHE A 1 82 ? 1.172 0.152 7.866 1.00 95.44 82 PHE A CA 1
ATOM 592 C C . PHE A 1 82 ? 1.561 -1.205 7.274 1.00 95.44 82 PHE A C 1
ATOM 594 O O . PHE A 1 82 ? 2.726 -1.411 6.938 1.00 95.44 82 PHE A O 1
ATOM 601 N N . ASP A 1 83 ? 0.608 -2.125 7.141 1.00 95.94 83 ASP A N 1
ATOM 602 C CA . ASP A 1 83 ? 0.835 -3.390 6.441 1.00 95.94 83 ASP A CA 1
ATOM 603 C C . ASP A 1 83 ? 0.648 -3.174 4.927 1.00 95.94 83 ASP A C 1
ATOM 605 O O . ASP A 1 83 ? -0.484 -2.927 4.497 1.00 95.94 83 ASP A O 1
ATOM 609 N N . PRO A 1 84 ? 1.716 -3.231 4.100 1.00 95.31 84 PRO A N 1
ATOM 610 C CA . PRO A 1 84 ? 1.613 -3.019 2.658 1.00 95.31 84 PRO A CA 1
ATOM 611 C C . PRO A 1 84 ? 1.061 -4.247 1.908 1.00 95.31 84 PRO A C 1
ATOM 613 O O . PRO A 1 84 ? 1.076 -4.269 0.676 1.00 95.31 84 PRO A O 1
ATOM 616 N N . VAL A 1 85 ? 0.652 -5.295 2.631 1.00 96.31 85 VAL A N 1
ATOM 617 C CA . VAL A 1 85 ? 0.194 -6.588 2.111 1.00 96.31 85 VAL A CA 1
ATOM 618 C C . VAL A 1 85 ? 1.211 -7.182 1.120 1.00 96.31 85 VAL A C 1
ATOM 620 O O . VAL A 1 85 ? 0.973 -7.176 -0.085 1.00 96.31 85 VAL A O 1
ATOM 623 N N . PRO A 1 86 ? 2.385 -7.648 1.588 1.00 94.94 86 PRO A N 1
ATOM 624 C CA . PRO A 1 86 ? 3.447 -8.176 0.723 1.00 94.94 86 PRO A CA 1
ATOM 625 C C . PRO A 1 86 ? 2.994 -9.390 -0.104 1.00 94.94 86 PRO A C 1
ATOM 627 O O . PRO A 1 86 ? 2.335 -10.281 0.439 1.00 94.94 86 PRO A O 1
ATOM 630 N N . GLY A 1 87 ? 3.389 -9.471 -1.381 1.00 92.38 87 GLY A N 1
ATOM 631 C CA . GLY A 1 87 ? 3.132 -10.635 -2.244 1.00 92.38 87 GLY A CA 1
ATOM 632 C C . GLY A 1 87 ? 3.224 -10.367 -3.737 1.00 92.38 87 GLY A C 1
ATOM 633 O O . GLY A 1 87 ? 3.396 -9.197 -4.136 1.00 92.38 87 GLY A O 1
#

Solvent-accessible surface area (backbone atoms only — not comparable to full-atom values): 4961 Å² total; per-residue (Å²): 136,82,65,67,45,83,48,67,63,77,81,50,71,68,60,42,38,52,52,22,50,54,43,37,72,75,48,45,88,58,17,56,72,31,37,30,25,12,64,36,46,75,71,44,88,62,62,88,58,38,65,58,53,50,50,56,51,50,54,48,27,64,72,73,72,48,83,69,46,12,42,84,33,84,70,81,58,92,61,52,46,44,33,53,39,68,66

Sequence (87 aa):
QIPYVNGGGEGDALFTRIESNAVRALWGENSEQLLVSSQEACFGHSGAPLGNLGTALTLMMMREGEVCPTANCETPSPVCTFDPVPG

pLDDT: mean 93.35, std 4.0, range [75.12, 98.38]

Radius of gyration: 12.26 Å; Cα contacts (8 Å, |Δi|>4): 131; chains: 1; bounding box: 29×23×32 Å

Foldseek 3Di:
DQQEDADQPPPDPVRLLVVQVVLCVVCPLCQARREYEYPCLVVNDPPPCRVVVSVVVVVVCVVVVHDDARPPPQDDDPSHNYHHRHD

Mean predicted aligned error: 2.78 Å

Secondary structure (DSSP, 8-state):
---EEE----S-HHHHHHHHHHHHHHHGGGGGG-EEE-THHHH---STTHHHHHHHHHHHHHHHT-PPPBTT-SS--TT--SB--B-

Nearest PDB structures (foldseek):
  6smo-assembly1_B  TM=9.217E-01  e=3.038E-03  Photorhabdus laumondii subsp. laumondii TTO1
  6smo-assembly3_F  TM=9.237E-01  e=4.498E-03  Photorhabdus laumondii subsp. laumondii TTO1
  6smp-assembly3_H  TM=9.195E-01  e=8.652E-03  Photorhabdus laumondii subsp. laumondii TTO1
  2iwy-assembly1_B  TM=9.047E-01  e=3.648E-02  Homo sapiens
  7zmc-assembly1_A  TM=8.733E-01  e=2.308E-02  Brevibacillus brevis NBRC 100599